Protein AF-A0A953W8K1-F1 (afdb_monomer_lite)

Secondary structure (DSSP, 8-state):
---TT-BTTTTT---HHHHHHHHHHHHHHHT----HHHHTT--BHHHHHHHHHHHT-

Radius of gyration: 10.76 Å; chains: 1; bounding box: 25×18×28 Å

pLDDT: mean 88.0, std 5.71, range [57.72, 93.25]

Structure (mmCIF, N/CA/C/O backbone):
data_AF-A0A953W8K1-F1
#
_entry.id   AF-A0A953W8K1-F1
#
loop_
_atom_site.group_PDB
_atom_site.id
_atom_site.type_symbol
_atom_site.label_atom_id
_atom_site.label_alt_id
_atom_site.label_comp_id
_atom_site.label_asym_id
_atom_site.label_entity_id
_atom_site.label_seq_id
_atom_site.pdbx_PDB_ins_code
_atom_site.Cartn_x
_atom_site.Cartn_y
_atom_site.Cartn_z
_atom_site.occupancy
_atom_site.B_iso_or_equiv
_atom_site.auth_seq_id
_atom_site.auth_comp_id
_atom_site.auth_asym_id
_atom_site.auth_atom_id
_atom_site.pdbx_PDB_model_num
ATOM 1 N N . LYS A 1 1 ? -3.338 2.795 -18.423 1.00 70.00 1 LYS A N 1
ATOM 2 C CA . LYS A 1 1 ? -4.624 3.170 -17.778 1.00 70.00 1 LYS A CA 1
ATOM 3 C C . LYS A 1 1 ? -4.608 2.476 -16.428 1.00 70.00 1 LYS A C 1
ATOM 5 O O . LYS A 1 1 ? -4.237 1.313 -16.426 1.00 70.00 1 LYS A O 1
ATOM 10 N N . VAL A 1 2 ? -4.897 3.160 -15.322 1.00 83.50 2 VAL A N 1
ATOM 11 C CA . VAL A 1 2 ? -4.851 2.513 -14.000 1.00 83.50 2 VAL A CA 1
ATOM 12 C C . VAL A 1 2 ? -6.014 1.524 -13.913 1.00 83.50 2 VAL A C 1
ATOM 14 O O . VAL A 1 2 ? -7.166 1.910 -14.114 1.00 83.50 2 VAL A O 1
ATOM 17 N N . GLU A 1 3 ? -5.699 0.249 -13.700 1.00 91.56 3 GLU A N 1
ATOM 18 C CA . GLU A 1 3 ? -6.659 -0.852 -13.594 1.00 91.56 3 GLU A CA 1
ATOM 19 C C . GLU A 1 3 ? -6.411 -1.603 -12.280 1.00 91.56 3 GLU A C 1
ATOM 21 O O . GLU A 1 3 ? -5.264 -1.677 -11.853 1.00 91.56 3 GLU A O 1
ATOM 26 N N . PRO A 1 4 ? -7.431 -2.210 -11.647 1.00 90.19 4 PRO A N 1
ATOM 27 C CA . PRO A 1 4 ? -7.242 -2.933 -10.384 1.00 90.19 4 PRO A CA 1
ATOM 28 C C . PRO A 1 4 ? -6.208 -4.062 -10.465 1.00 90.19 4 PRO A C 1
ATOM 30 O O . PRO A 1 4 ? -5.534 -4.366 -9.497 1.00 90.19 4 PRO A O 1
ATOM 33 N N . LYS A 1 5 ? -6.054 -4.678 -11.635 1.00 91.75 5 LYS A N 1
ATOM 34 C CA . LYS A 1 5 ? -5.066 -5.738 -11.870 1.00 91.75 5 LYS A CA 1
ATOM 35 C C . LYS A 1 5 ? -3.665 -5.220 -12.215 1.00 91.75 5 LYS A C 1
ATOM 37 O O . LYS A 1 5 ? -2.800 -6.039 -12.495 1.00 91.75 5 LYS A O 1
ATOM 42 N N . ALA A 1 6 ? -3.478 -3.902 -12.310 1.00 93.25 6 ALA A N 1
ATOM 43 C CA . ALA A 1 6 ? -2.197 -3.329 -12.694 1.00 93.25 6 ALA A CA 1
ATOM 44 C C . ALA A 1 6 ? -1.185 -3.545 -11.566 1.00 93.25 6 ALA A C 1
ATOM 46 O O . ALA A 1 6 ? -1.438 -3.128 -10.432 1.00 93.25 6 ALA A O 1
ATOM 47 N N . SER A 1 7 ? -0.066 -4.185 -11.898 1.00 90.88 7 SER A N 1
ATOM 48 C CA . SER A 1 7 ? 1.102 -4.313 -11.027 1.00 90.88 7 SER A CA 1
ATOM 49 C C . SER A 1 7 ? 1.721 -2.935 -10.814 1.00 90.88 7 SER A C 1
ATOM 51 O O . SER A 1 7 ? 1.949 -2.200 -11.782 1.00 90.88 7 SER A O 1
ATOM 53 N N . PHE A 1 8 ? 2.004 -2.573 -9.562 1.00 89.50 8 PHE A N 1
ATOM 54 C CA . PHE A 1 8 ? 2.683 -1.310 -9.268 1.00 89.50 8 PHE A CA 1
ATOM 55 C C . PHE A 1 8 ? 4.037 -1.249 -9.975 1.00 89.50 8 PHE A C 1
ATOM 57 O O . PHE A 1 8 ? 4.352 -0.244 -10.605 1.00 89.50 8 PHE A O 1
ATOM 64 N N . ILE A 1 9 ? 4.782 -2.353 -9.977 1.00 89.94 9 ILE A N 1
ATOM 65 C CA . ILE A 1 9 ? 6.113 -2.413 -10.582 1.00 89.94 9 ILE A CA 1
ATOM 66 C C . ILE A 1 9 ? 6.015 -2.616 -12.099 1.00 89.94 9 ILE A C 1
ATOM 68 O O . ILE A 1 9 ? 6.528 -1.807 -12.866 1.00 89.94 9 ILE A O 1
ATOM 72 N N . ASP A 1 10 ? 5.340 -3.673 -12.558 1.00 90.19 10 ASP A N 1
ATOM 73 C CA . ASP A 1 10 ? 5.428 -4.089 -13.967 1.00 90.19 10 ASP A CA 1
ATOM 74 C C . ASP A 1 10 ? 4.591 -3.215 -14.911 1.00 90.19 10 ASP A C 1
ATOM 76 O O . ASP A 1 10 ? 4.998 -2.964 -16.047 1.00 90.19 10 ASP A O 1
ATOM 80 N N . ASP A 1 11 ? 3.419 -2.754 -14.457 1.00 90.44 11 ASP A N 1
ATOM 81 C CA . ASP A 1 11 ? 2.467 -2.019 -15.300 1.00 90.44 11 ASP A CA 1
ATOM 82 C C . ASP A 1 11 ? 2.514 -0.507 -15.069 1.00 90.44 11 ASP A C 1
ATOM 84 O O . ASP A 1 11 ? 2.268 0.269 -16.000 1.00 90.44 11 ASP A O 1
ATOM 88 N N . LEU A 1 12 ? 2.789 -0.078 -13.833 1.00 89.00 12 LEU A N 1
ATOM 89 C CA . LEU A 1 12 ? 2.876 1.338 -13.469 1.00 89.00 12 LEU A CA 1
ATOM 90 C C . LEU A 1 12 ? 4.320 1.843 -13.368 1.00 89.00 12 LEU A C 1
ATOM 92 O O . LEU A 1 12 ? 4.518 3.057 -13.372 1.00 89.00 12 LEU A O 1
ATOM 96 N N . GLY A 1 13 ? 5.312 0.946 -13.374 1.00 89.56 13 GLY A N 1
ATOM 97 C CA . GLY A 1 13 ? 6.725 1.317 -13.341 1.00 89.56 13 GLY A CA 1
ATOM 98 C C . GLY A 1 13 ? 7.170 1.913 -12.008 1.00 89.56 13 GLY A C 1
ATOM 99 O O . GLY A 1 13 ? 8.155 2.646 -12.002 1.00 89.56 13 GLY A O 1
ATOM 100 N N . ALA A 1 14 ? 6.437 1.640 -10.926 1.00 9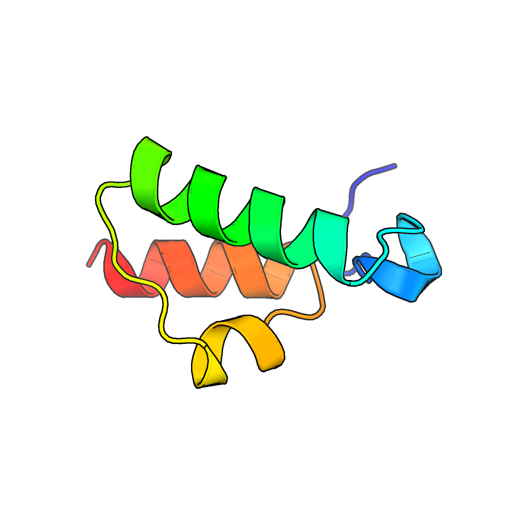0.62 14 ALA A N 1
ATOM 101 C CA . ALA A 1 14 ? 6.779 2.087 -9.586 1.00 90.62 14 ALA A CA 1
ATOM 102 C C . ALA A 1 14 ? 8.032 1.357 -9.101 1.00 90.62 14 ALA A C 1
ATOM 104 O O . ALA A 1 14 ? 8.158 0.136 -9.254 1.00 90.62 14 ALA A O 1
ATOM 105 N N . ASP A 1 15 ? 8.957 2.102 -8.516 1.00 89.88 15 ASP A N 1
ATOM 106 C CA . ASP A 1 15 ? 10.100 1.523 -7.830 1.00 89.88 15 ASP A CA 1
ATOM 107 C C . ASP A 1 15 ? 9.782 1.221 -6.352 1.00 89.88 15 ASP A C 1
ATOM 109 O O . ASP A 1 15 ? 8.669 1.407 -5.858 1.00 89.88 15 ASP A O 1
ATOM 113 N N . SER A 1 16 ? 10.762 0.683 -5.625 1.00 85.62 16 SER A N 1
ATOM 114 C CA . SER A 1 16 ? 10.584 0.354 -4.209 1.00 85.62 16 SER A CA 1
ATOM 115 C C . SER A 1 16 ? 10.345 1.582 -3.322 1.00 85.62 16 SER A C 1
ATOM 117 O O . SER A 1 16 ? 9.743 1.433 -2.265 1.00 85.62 16 SER A O 1
ATOM 119 N N . LEU A 1 17 ? 10.833 2.769 -3.707 1.00 89.94 17 LEU A N 1
ATOM 120 C CA . LEU A 1 17 ? 10.596 4.007 -2.958 1.00 89.94 17 LEU A CA 1
ATOM 121 C C . LEU A 1 17 ? 9.180 4.522 -3.217 1.00 89.94 17 LEU A C 1
ATOM 123 O O . LEU A 1 17 ? 8.503 4.900 -2.265 1.00 89.94 17 LEU A O 1
ATOM 127 N N . ASP A 1 18 ? 8.714 4.443 -4.464 1.00 90.44 18 ASP A N 1
ATOM 128 C CA . ASP A 1 18 ? 7.346 4.805 -4.835 1.00 90.44 18 ASP A CA 1
ATOM 129 C C . ASP A 1 18 ? 6.317 3.995 -4.030 1.00 90.44 18 ASP A C 1
ATOM 131 O O . ASP A 1 18 ? 5.309 4.541 -3.583 1.00 90.44 18 ASP A O 1
ATOM 135 N N . ILE A 1 19 ? 6.568 2.698 -3.797 1.00 86.50 19 ILE A N 1
ATOM 136 C CA . ILE A 1 19 ? 5.682 1.857 -2.973 1.00 86.50 19 ILE A CA 1
ATOM 137 C C . ILE A 1 19 ? 5.666 2.321 -1.512 1.00 86.50 19 ILE A C 1
ATOM 139 O O . ILE A 1 19 ? 4.593 2.388 -0.916 1.00 86.50 19 ILE A O 1
ATOM 143 N N . VAL A 1 20 ? 6.819 2.677 -0.938 1.00 88.75 20 VAL A N 1
ATOM 144 C CA . VAL A 1 20 ? 6.895 3.186 0.443 1.00 88.75 20 VAL A CA 1
ATOM 145 C C . VAL A 1 20 ? 6.118 4.496 0.580 1.00 88.75 20 VAL A C 1
ATOM 147 O O . VAL A 1 20 ? 5.315 4.636 1.500 1.00 88.75 20 VAL A O 1
ATOM 150 N N . GLU A 1 21 ? 6.292 5.432 -0.356 1.00 90.81 21 GLU A N 1
ATOM 151 C CA . GLU A 1 21 ? 5.541 6.693 -0.361 1.00 90.81 21 GLU A CA 1
ATOM 152 C C . GLU A 1 21 ? 4.031 6.464 -0.524 1.00 90.81 21 GLU A C 1
ATOM 154 O O . GLU A 1 21 ? 3.229 7.114 0.147 1.00 90.81 21 GLU A O 1
ATOM 159 N N . LEU A 1 22 ? 3.632 5.513 -1.375 1.00 89.44 22 LEU A N 1
ATOM 160 C CA . LEU A 1 22 ? 2.230 5.154 -1.591 1.00 89.44 22 LEU A CA 1
ATOM 161 C C . LEU A 1 22 ? 1.580 4.596 -0.317 1.00 89.44 22 LEU A C 1
ATOM 163 O O . LEU A 1 22 ? 0.455 4.966 0.014 1.00 89.44 22 LEU A O 1
ATOM 167 N N . VAL A 1 23 ? 2.290 3.721 0.400 1.00 88.25 23 VAL A N 1
ATOM 168 C CA . VAL A 1 23 ? 1.827 3.136 1.665 1.00 88.25 23 VAL A CA 1
ATOM 169 C C . VAL A 1 23 ? 1.654 4.222 2.721 1.00 88.25 23 VAL A C 1
ATOM 171 O O . VAL A 1 23 ? 0.570 4.325 3.290 1.00 88.25 23 VAL A O 1
ATOM 174 N N . MET A 1 24 ? 2.649 5.096 2.900 1.00 90.06 24 MET A N 1
ATOM 175 C CA . MET A 1 24 ? 2.554 6.222 3.837 1.00 90.06 24 MET A CA 1
ATOM 176 C C . MET A 1 24 ? 1.388 7.162 3.496 1.00 90.06 24 MET A C 1
ATOM 178 O O . MET A 1 24 ? 0.669 7.619 4.382 1.00 90.06 24 MET A O 1
ATOM 182 N N . ALA A 1 25 ? 1.152 7.423 2.206 1.00 92.31 25 ALA A N 1
ATOM 183 C CA . ALA A 1 25 ? 0.019 8.235 1.770 1.00 92.31 25 ALA A CA 1
ATOM 184 C C . ALA A 1 25 ? -1.333 7.577 2.097 1.00 92.31 25 ALA A C 1
ATOM 186 O O . ALA A 1 25 ? -2.290 8.275 2.427 1.00 92.31 25 ALA A O 1
ATOM 187 N N . PHE A 1 26 ? -1.437 6.246 2.021 1.00 89.88 26 PHE A N 1
ATOM 188 C CA . PHE A 1 26 ? -2.647 5.531 2.429 1.00 89.88 26 PHE A CA 1
ATOM 189 C C . PHE A 1 26 ? -2.861 5.553 3.939 1.00 89.88 26 PHE A C 1
ATOM 191 O O . PHE A 1 26 ? -4.000 5.729 4.371 1.00 89.88 26 PHE A O 1
ATOM 198 N N . GLU A 1 27 ? -1.796 5.397 4.723 1.00 90.62 27 GLU A N 1
ATOM 199 C CA . GLU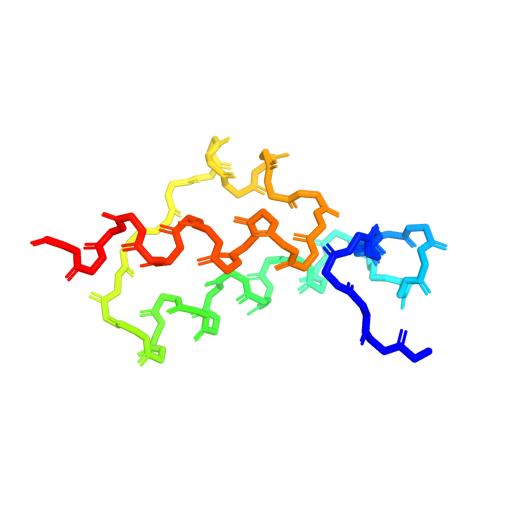 A 1 27 ? -1.848 5.523 6.180 1.00 90.62 27 GLU A CA 1
ATOM 200 C C . GLU A 1 27 ? -2.379 6.897 6.597 1.00 90.62 27 GLU A C 1
ATOM 202 O O . GLU A 1 27 ? -3.343 6.974 7.357 1.00 90.62 27 GLU A O 1
ATOM 207 N N . GLU A 1 28 ? -1.830 7.977 6.031 1.00 93.12 28 GLU A N 1
ATOM 208 C CA . GLU A 1 28 ? -2.257 9.348 6.335 1.00 93.12 28 GLU A CA 1
ATOM 209 C C . GLU A 1 28 ? -3.679 9.665 5.838 1.00 93.12 28 GLU A C 1
ATOM 211 O O . GLU A 1 28 ? -4.476 10.240 6.579 1.00 93.12 28 GLU A O 1
ATOM 216 N N . GLU A 1 29 ? -4.027 9.303 4.598 1.00 91.88 29 GLU A N 1
ATOM 217 C CA . GLU A 1 29 ? -5.337 9.633 4.009 1.00 91.88 29 GLU A CA 1
ATOM 218 C C . GLU A 1 29 ? -6.483 8.855 4.670 1.00 91.88 29 GLU A C 1
ATOM 220 O O . GLU A 1 29 ? -7.620 9.335 4.747 1.00 91.88 29 GLU A O 1
ATOM 225 N N . PHE A 1 30 ? -6.211 7.633 5.130 1.00 88.56 30 PHE A N 1
ATOM 226 C CA . PHE A 1 30 ? -7.229 6.753 5.693 1.00 88.56 30 PHE A CA 1
ATOM 227 C C . PHE A 1 30 ? -7.152 6.575 7.206 1.00 88.56 30 PHE A C 1
ATOM 229 O O . PHE A 1 30 ? -8.047 5.918 7.741 1.00 88.56 30 PHE A O 1
ATOM 236 N N . ASP A 1 31 ? -6.175 7.200 7.869 1.00 89.94 31 ASP A N 1
ATOM 237 C CA . ASP A 1 31 ? -5.906 7.076 9.308 1.00 89.94 31 ASP A CA 1
ATOM 238 C C . ASP A 1 31 ? -5.779 5.596 9.722 1.00 89.94 31 ASP A C 1
ATOM 240 O O . ASP A 1 31 ? -6.402 5.125 10.675 1.00 89.94 31 ASP A O 1
ATOM 244 N N . VAL A 1 32 ? -5.023 4.835 8.920 1.00 87.94 32 VAL A N 1
ATOM 245 C CA . VAL A 1 32 ? -4.749 3.401 9.117 1.00 87.94 32 VAL A CA 1
ATOM 246 C C . VAL A 1 32 ? -3.259 3.170 9.337 1.00 87.94 32 VAL A C 1
ATOM 248 O O . VAL A 1 32 ? -2.439 4.008 8.987 1.00 87.94 32 VAL A O 1
ATOM 251 N N . GLU A 1 33 ? -2.910 2.008 9.880 1.00 89.12 33 GLU A N 1
ATOM 252 C CA . GLU A 1 33 ? -1.523 1.559 10.024 1.00 89.12 33 GLU A CA 1
ATOM 253 C C . GLU A 1 33 ? -1.331 0.321 9.135 1.00 89.12 33 GLU A C 1
ATOM 255 O O . GLU A 1 33 ? -2.061 -0.671 9.265 1.00 89.12 33 GLU A O 1
ATOM 260 N N . ILE A 1 34 ? -0.396 0.388 8.188 1.00 88.00 34 ILE A N 1
ATOM 261 C CA . ILE A 1 34 ? -0.092 -0.685 7.242 1.00 88.00 34 ILE A CA 1
ATOM 262 C C . ILE A 1 34 ? 1.260 -1.286 7.643 1.00 88.00 34 ILE A C 1
ATOM 264 O O . ILE A 1 34 ? 2.299 -0.681 7.402 1.00 88.00 34 ILE A O 1
ATOM 268 N N . PRO A 1 35 ? 1.294 -2.491 8.238 1.00 89.94 35 PRO A N 1
ATOM 269 C CA . PRO A 1 35 ? 2.561 -3.113 8.598 1.00 89.94 35 PRO A CA 1
ATOM 270 C C . PRO A 1 35 ? 3.379 -3.451 7.346 1.00 89.94 35 PRO A C 1
ATOM 272 O O . PRO A 1 35 ? 2.811 -3.857 6.329 1.00 89.94 35 PRO A O 1
ATOM 275 N N . ASP A 1 36 ? 4.707 -3.371 7.454 1.00 86.19 36 ASP A N 1
ATOM 276 C CA . ASP A 1 36 ? 5.647 -3.661 6.360 1.00 86.19 36 ASP A CA 1
ATOM 277 C C . ASP A 1 36 ? 5.349 -5.007 5.672 1.00 86.19 36 ASP A C 1
ATOM 279 O O . ASP A 1 36 ? 5.273 -5.082 4.448 1.00 86.19 36 ASP A O 1
ATOM 283 N N . ASP A 1 37 ? 5.064 -6.056 6.452 1.00 87.38 37 ASP A N 1
ATOM 284 C CA . ASP A 1 37 ? 4.712 -7.384 5.929 1.00 87.38 37 ASP A CA 1
ATOM 285 C C . ASP A 1 37 ? 3.465 -7.351 5.023 1.00 87.38 37 ASP A C 1
ATOM 287 O O . ASP A 1 37 ? 3.372 -8.099 4.051 1.00 87.38 37 ASP A O 1
ATOM 291 N N . ALA A 1 38 ? 2.482 -6.497 5.335 1.00 86.19 38 ALA A N 1
ATOM 292 C CA . ALA A 1 38 ? 1.297 -6.316 4.501 1.00 86.19 38 ALA A CA 1
ATOM 293 C C . ALA A 1 38 ? 1.614 -5.464 3.268 1.00 86.19 38 ALA A C 1
ATOM 295 O O . ALA A 1 38 ? 1.165 -5.808 2.173 1.00 86.19 38 ALA A O 1
ATOM 296 N N . ALA A 1 39 ? 2.420 -4.411 3.422 1.00 85.50 39 ALA A N 1
ATOM 297 C CA . ALA A 1 39 ? 2.899 -3.589 2.314 1.00 85.50 39 ALA A CA 1
ATOM 298 C C . ALA A 1 39 ? 3.641 -4.427 1.257 1.00 85.50 39 ALA A C 1
ATOM 300 O O . ALA A 1 39 ? 3.381 -4.271 0.066 1.00 85.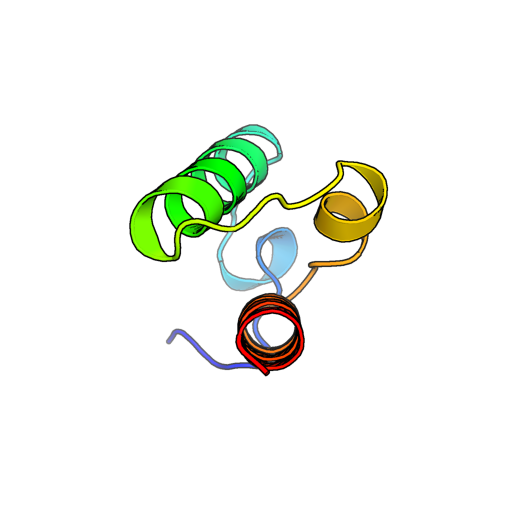50 39 ALA A O 1
ATOM 301 N N . GLU A 1 40 ? 4.466 -5.396 1.670 1.00 85.06 40 GLU A N 1
ATOM 302 C CA . GLU A 1 40 ? 5.141 -6.334 0.756 1.00 85.06 40 GLU A CA 1
ATOM 303 C C . GLU A 1 40 ? 4.166 -7.219 -0.046 1.00 85.06 40 GLU A C 1
ATOM 305 O O . GLU A 1 40 ? 4.486 -7.683 -1.146 1.00 85.06 40 GLU A O 1
ATOM 310 N N . THR A 1 41 ? 2.958 -7.454 0.478 1.00 85.88 41 THR A N 1
ATOM 311 C CA . THR A 1 41 ? 1.917 -8.237 -0.210 1.00 85.88 41 THR A CA 1
ATOM 312 C C . THR A 1 41 ? 1.028 -7.408 -1.136 1.00 85.88 41 THR A C 1
ATOM 314 O O . THR A 1 41 ? 0.317 -7.980 -1.965 1.00 85.88 41 THR A O 1
ATOM 317 N N . ILE A 1 42 ? 1.084 -6.077 -1.048 1.00 88.50 42 ILE A N 1
ATOM 318 C CA . ILE A 1 42 ? 0.335 -5.162 -1.910 1.00 88.50 42 ILE A CA 1
ATOM 319 C C . ILE A 1 42 ? 1.102 -4.993 -3.231 1.00 88.50 42 ILE A C 1
ATOM 321 O O . ILE A 1 42 ? 1.961 -4.129 -3.380 1.00 88.50 42 ILE A O 1
ATOM 325 N N . GLN A 1 43 ? 0.800 -5.847 -4.211 1.00 89.81 43 GLN A N 1
ATOM 326 C CA . GLN A 1 43 ? 1.502 -5.858 -5.506 1.00 89.81 43 GLN A CA 1
ATOM 327 C C . GLN A 1 43 ? 0.724 -5.158 -6.621 1.00 89.81 43 GLN A C 1
ATOM 329 O O . GLN A 1 43 ? 1.318 -4.685 -7.594 1.00 89.81 43 GLN A O 1
ATOM 334 N N . SER A 1 44 ? -0.600 -5.064 -6.485 1.00 92.88 44 SER A N 1
ATOM 335 C CA . SER A 1 44 ? -1.474 -4.416 -7.458 1.00 92.88 4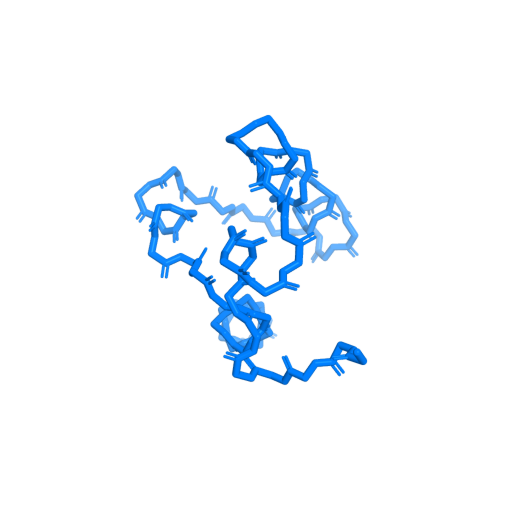4 SER A CA 1
ATOM 336 C C . SER A 1 44 ? -2.387 -3.366 -6.834 1.00 92.88 44 SER A C 1
ATOM 338 O O . SER A 1 44 ? -2.670 -3.372 -5.633 1.00 92.88 44 SER A O 1
ATOM 340 N N . VAL A 1 45 ? -2.924 -2.487 -7.682 1.00 90.00 45 VAL A N 1
ATOM 341 C CA . VAL A 1 45 ? -3.901 -1.462 -7.276 1.00 90.00 45 VAL A CA 1
ATOM 342 C C . VAL A 1 45 ? -5.110 -2.083 -6.565 1.00 90.00 45 VAL A C 1
ATOM 344 O O . VAL A 1 45 ? -5.641 -1.515 -5.615 1.00 90.00 45 VAL A O 1
ATOM 347 N N . GLY A 1 46 ? -5.554 -3.258 -7.007 1.00 91.88 46 GLY A N 1
ATOM 348 C CA . GLY A 1 46 ? -6.671 -3.987 -6.419 1.00 91.88 46 GLY A CA 1
ATOM 349 C C . GLY A 1 46 ? -6.357 -4.535 -5.031 1.00 91.88 46 GLY A C 1
ATOM 350 O O . GLY A 1 46 ? -7.237 -4.501 -4.172 1.00 91.88 46 GLY A O 1
ATOM 351 N N . ASP A 1 47 ? -5.122 -4.982 -4.795 1.00 91.88 47 ASP A N 1
ATOM 352 C CA . ASP A 1 47 ? -4.688 -5.460 -3.477 1.00 91.88 47 ASP A CA 1
ATOM 353 C C . ASP A 1 47 ? -4.686 -4.315 -2.463 1.00 91.88 47 ASP A C 1
ATOM 355 O O . ASP A 1 47 ? -5.228 -4.466 -1.370 1.00 91.88 47 ASP A O 1
ATOM 359 N N . ALA A 1 48 ? -4.177 -3.144 -2.865 1.00 89.25 48 ALA A N 1
ATOM 360 C CA . ALA A 1 48 ? -4.199 -1.939 -2.039 1.00 89.25 48 ALA A CA 1
ATOM 361 C C . ALA A 1 48 ? -5.634 -1.540 -1.660 1.00 89.25 48 ALA A C 1
ATOM 363 O O . ALA A 1 48 ? -5.942 -1.354 -0.483 1.00 89.25 48 ALA A O 1
ATOM 364 N N . ILE A 1 49 ? -6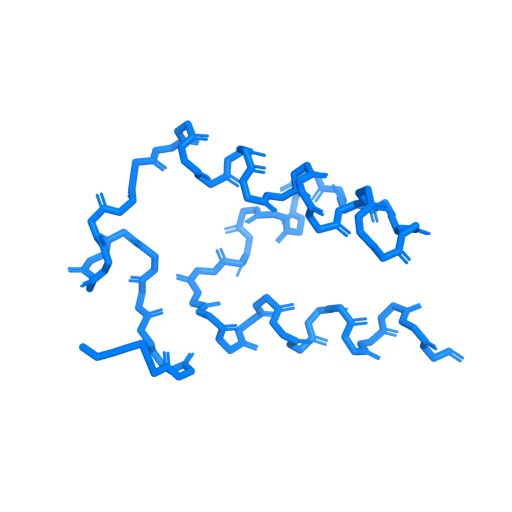.535 -1.464 -2.650 1.00 89.00 49 ILE A N 1
ATOM 365 C CA . ILE A 1 49 ? -7.950 -1.128 -2.422 1.00 89.00 49 ILE A CA 1
ATOM 366 C C . ILE A 1 49 ? -8.580 -2.114 -1.440 1.00 89.00 49 ILE A C 1
ATOM 368 O O . ILE A 1 49 ? -9.222 -1.702 -0.475 1.00 89.00 49 ILE A O 1
ATOM 372 N N . LYS A 1 50 ? -8.381 -3.415 -1.668 1.00 90.81 50 LYS A N 1
ATOM 373 C CA . LYS A 1 50 ? -8.954 -4.462 -0.826 1.00 90.81 50 LYS A CA 1
ATOM 374 C C . LYS A 1 50 ? -8.440 -4.375 0.611 1.00 90.81 50 LYS A C 1
ATOM 376 O O . LYS A 1 50 ? -9.239 -4.484 1.537 1.00 90.81 50 LYS A O 1
ATOM 381 N N . PHE A 1 51 ? -7.141 -4.154 0.797 1.00 89.38 51 PHE A N 1
ATOM 382 C CA . PHE A 1 51 ? -6.546 -4.008 2.122 1.00 89.38 51 PHE A CA 1
ATOM 383 C C . PHE A 1 51 ? -7.167 -2.832 2.890 1.00 89.38 51 PHE A C 1
ATOM 385 O O . PHE A 1 51 ? -7.606 -2.989 4.028 1.00 89.38 51 PHE A O 1
ATOM 392 N N . ILE A 1 52 ? -7.282 -1.670 2.241 1.00 87.19 52 ILE A N 1
ATOM 393 C CA . ILE A 1 52 ? -7.877 -0.467 2.843 1.00 87.19 52 ILE A CA 1
ATOM 394 C C . ILE A 1 52 ? -9.356 -0.699 3.193 1.00 87.19 52 ILE A C 1
ATOM 396 O O . ILE A 1 52 ? -9.816 -0.294 4.261 1.00 87.19 52 ILE A O 1
ATOM 400 N N . GLU A 1 53 ? -10.117 -1.362 2.318 1.00 88.25 53 GLU A N 1
ATOM 401 C CA . GLU A 1 53 ? -11.520 -1.706 2.585 1.00 88.25 53 GLU A CA 1
ATOM 402 C C . GLU A 1 53 ? -11.687 -2.683 3.759 1.00 88.25 53 GLU A C 1
ATOM 404 O O . GLU A 1 53 ? -12.679 -2.597 4.485 1.00 88.25 53 GLU A O 1
ATOM 409 N N . GLU A 1 54 ? -10.746 -3.611 3.955 1.00 87.94 54 GLU A N 1
ATOM 410 C CA . GLU A 1 54 ? -10.756 -4.554 5.078 1.00 87.94 54 GLU A CA 1
ATOM 41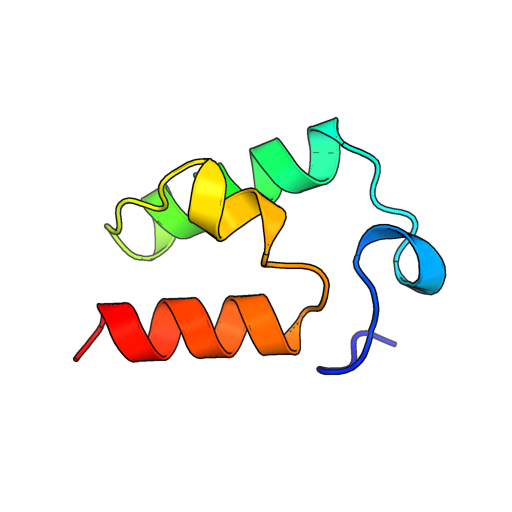1 C C . GLU A 1 54 ? -10.431 -3.872 6.414 1.00 87.94 54 GLU A C 1
ATOM 413 O O . GLU A 1 54 ? -11.054 -4.217 7.416 1.00 87.94 54 GLU A O 1
ATOM 418 N N . GLN A 1 55 ? -9.539 -2.876 6.427 1.00 81.88 55 GLN A N 1
ATOM 419 C CA . GLN A 1 55 ? -9.178 -2.123 7.638 1.00 81.88 55 GLN A CA 1
ATOM 420 C C . GLN A 1 55 ? -10.245 -1.114 8.084 1.00 81.88 55 GLN A C 1
ATOM 422 O O . GLN A 1 55 ? -10.356 -0.809 9.267 1.00 81.88 55 GLN A O 1
ATOM 427 N N . LYS A 1 56 ? -11.056 -0.591 7.155 1.00 72.19 56 LYS A N 1
ATOM 428 C CA . LYS A 1 56 ? -12.131 0.370 7.471 1.00 72.19 56 LYS A CA 1
ATOM 429 C C . LYS A 1 56 ? -13.421 -0.258 8.021 1.00 72.19 56 LYS A C 1
ATOM 431 O O . LYS A 1 56 ? -14.379 0.480 8.268 1.00 72.19 56 LYS A O 1
ATOM 436 N N . LYS A 1 57 ? -13.497 -1.584 8.146 1.00 57.72 57 LYS A N 1
ATOM 437 C CA . LYS A 1 57 ? -14.668 -2.284 8.703 1.00 57.72 57 LYS A CA 1
ATOM 438 C C . LYS A 1 57 ? -14.647 -2.337 10.221 1.00 57.72 57 LYS A C 1
ATOM 440 O O . LYS A 1 57 ? -15.749 -2.165 10.790 1.00 57.72 57 LYS A O 1
#

Sequence (57 aa):
KVEPKASFIDDLGADSLDIVELVMAFEEEFDVEIPDDAAETIQSVGDAIKFIEEQKK

Foldseek 3Di:
DADQAAFCCPRVVDDPVNLVVVQVVLCVVLVDDQDPVLSVVCGGNNSVVVVSVVRVD